Protein AF-A0A7X1GNA6-F1 (afdb_monomer)

Structure (mmCIF, N/CA/C/O backbone):
data_AF-A0A7X1GNA6-F1
#
_entry.id   AF-A0A7X1GNA6-F1
#
loop_
_atom_site.group_PDB
_atom_site.id
_atom_site.type_symbol
_atom_site.label_atom_id
_atom_site.label_alt_id
_atom_site.label_comp_id
_atom_site.label_asym_id
_atom_site.label_entity_id
_atom_site.label_seq_id
_atom_site.pdbx_PDB_ins_code
_atom_site.Cartn_x
_atom_site.Ca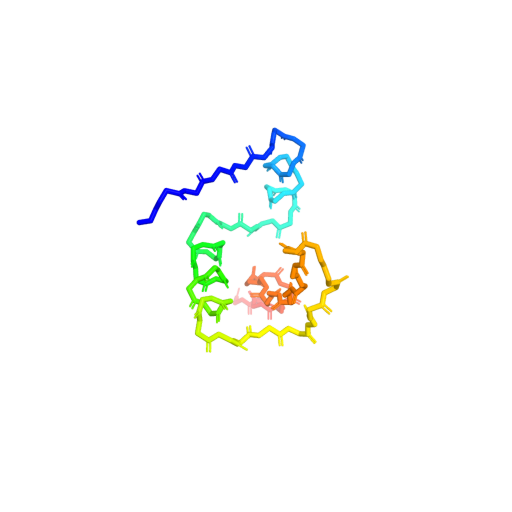rtn_y
_atom_site.Cartn_z
_atom_site.occupancy
_atom_site.B_iso_or_equiv
_atom_site.auth_seq_id
_atom_site.auth_comp_id
_atom_site.auth_asym_id
_atom_site.auth_atom_id
_atom_site.pdbx_PDB_model_num
ATOM 1 N N . MET A 1 1 ? -11.826 9.015 -7.022 1.00 82.50 1 MET A N 1
ATOM 2 C CA . MET A 1 1 ? -11.235 9.192 -5.675 1.00 82.50 1 MET A CA 1
ATOM 3 C C . MET A 1 1 ? -10.014 10.088 -5.781 1.00 82.50 1 MET A C 1
ATOM 5 O O . MET A 1 1 ? -9.198 9.858 -6.666 1.00 82.50 1 MET A O 1
ATOM 9 N N . ARG A 1 2 ? -9.895 11.107 -4.924 1.00 91.81 2 ARG A N 1
ATOM 10 C CA . ARG A 1 2 ? -8.680 11.931 -4.843 1.00 91.81 2 ARG A CA 1
ATOM 11 C C . ARG A 1 2 ? -7.687 11.233 -3.916 1.00 91.81 2 ARG A C 1
ATOM 13 O O . ARG A 1 2 ? -8.054 10.892 -2.798 1.00 91.81 2 ARG A O 1
ATOM 20 N N . ILE A 1 3 ? -6.473 10.984 -4.399 1.00 92.94 3 ILE A N 1
ATOM 21 C CA . ILE A 1 3 ? -5.411 10.298 -3.654 1.00 92.94 3 ILE A CA 1
ATOM 22 C C . ILE A 1 3 ? -4.253 11.274 -3.524 1.00 92.94 3 ILE A C 1
ATOM 24 O O . ILE A 1 3 ? -3.752 11.780 -4.529 1.00 92.94 3 ILE A O 1
ATOM 28 N N . PHE A 1 4 ? -3.825 11.517 -2.293 1.00 95.00 4 PHE A N 1
ATOM 29 C CA . PHE A 1 4 ? -2.672 12.352 -1.993 1.00 95.00 4 PHE A CA 1
ATOM 30 C C . PHE A 1 4 ? -1.532 11.464 -1.510 1.00 95.00 4 PHE A C 1
ATOM 32 O O . PHE A 1 4 ? -1.748 10.503 -0.774 1.00 95.00 4 PHE A O 1
ATOM 39 N N . LYS A 1 5 ? -0.314 11.780 -1.941 1.00 94.56 5 LYS A N 1
ATOM 40 C CA . LYS A 1 5 ? 0.898 11.059 -1.558 1.00 94.56 5 LYS A CA 1
ATOM 41 C C . LYS A 1 5 ? 1.967 12.052 -1.134 1.00 94.56 5 LYS A C 1
ATOM 43 O O . LYS A 1 5 ? 2.124 13.102 -1.753 1.00 94.56 5 LYS A O 1
ATOM 48 N N . TYR A 1 6 ? 2.732 11.703 -0.106 1.00 97.06 6 TYR A N 1
ATOM 49 C CA . TYR A 1 6 ? 3.929 12.458 0.248 1.00 97.06 6 TYR A CA 1
ATOM 50 C C . TYR A 1 6 ? 5.032 12.230 -0.793 1.00 97.06 6 TYR A C 1
ATOM 52 O O . TYR A 1 6 ? 5.170 11.139 -1.350 1.00 97.06 6 TYR A O 1
ATOM 60 N N . LYS A 1 7 ? 5.883 13.238 -1.014 1.00 96.88 7 LYS A N 1
ATOM 61 C CA . LYS A 1 7 ? 7.033 13.141 -1.933 1.00 96.88 7 LYS A CA 1
ATOM 62 C C . LYS A 1 7 ? 7.999 12.012 -1.545 1.00 96.88 7 LYS A C 1
ATOM 64 O O . LYS A 1 7 ? 8.583 11.364 -2.410 1.00 96.88 7 LYS A O 1
ATOM 69 N N . THR A 1 8 ? 8.169 11.767 -0.245 1.00 97.56 8 THR A N 1
ATOM 70 C CA . THR A 1 8 ? 8.974 10.658 0.293 1.00 97.56 8 THR A CA 1
ATOM 71 C C . THR A 1 8 ? 8.362 9.302 -0.046 1.00 97.56 8 THR A C 1
ATOM 73 O O . THR A 1 8 ? 9.075 8.415 -0.514 1.00 97.56 8 THR A O 1
ATOM 76 N N . PHE A 1 9 ? 7.041 9.174 0.098 1.00 95.88 9 PHE A N 1
ATOM 77 C CA . PHE A 1 9 ? 6.305 7.972 -0.282 1.00 95.88 9 PHE A CA 1
ATOM 78 C C . PHE A 1 9 ? 6.418 7.696 -1.782 1.00 95.88 9 PHE A C 1
ATOM 80 O O . PHE A 1 9 ? 6.707 6.573 -2.172 1.00 95.88 9 PHE A O 1
ATOM 87 N N . GLU A 1 10 ? 6.276 8.713 -2.635 1.00 95.62 10 GLU A N 1
ATOM 88 C CA . GLU A 1 10 ? 6.421 8.534 -4.083 1.00 95.62 10 GLU A CA 1
ATOM 89 C C . GLU A 1 10 ? 7.817 8.032 -4.477 1.00 95.62 10 GLU A C 1
ATOM 91 O O . GLU A 1 10 ? 7.939 7.124 -5.301 1.00 95.62 10 GLU A O 1
ATOM 96 N N . LYS A 1 11 ? 8.876 8.592 -3.877 1.00 96.00 11 LYS A N 1
ATOM 97 C CA . LYS A 1 11 ? 10.248 8.113 -4.103 1.00 96.00 11 LYS A CA 1
ATOM 98 C C . LYS A 1 11 ? 10.411 6.652 -3.682 1.00 96.00 11 LYS A C 1
ATOM 100 O O . LYS A 1 11 ? 11.075 5.895 -4.383 1.00 96.00 11 LYS A O 1
ATOM 105 N N . TRP A 1 12 ? 9.826 6.262 -2.550 1.00 95.06 12 TRP A N 1
ATOM 106 C CA . TRP A 1 12 ? 9.852 4.878 -2.081 1.00 95.06 12 TRP A CA 1
ATOM 107 C C . TRP A 1 12 ? 9.055 3.943 -3.001 1.00 95.06 12 TRP A C 1
ATOM 109 O O . TRP A 1 12 ? 9.587 2.916 -3.412 1.00 95.06 12 TRP A O 1
ATOM 119 N N . ALA A 1 13 ? 7.842 4.328 -3.401 1.00 92.81 13 ALA A N 1
ATOM 120 C CA . ALA A 1 13 ? 6.972 3.535 -4.269 1.00 92.81 13 ALA A CA 1
ATOM 121 C C . ALA A 1 13 ? 7.645 3.228 -5.615 1.00 92.81 13 ALA A C 1
ATOM 123 O O . ALA A 1 13 ? 7.676 2.074 -6.036 1.00 92.81 13 ALA A O 1
ATOM 124 N N . LYS A 1 14 ? 8.295 4.230 -6.227 1.00 91.50 14 LYS A N 1
ATOM 125 C CA . LYS A 1 14 ? 9.089 4.042 -7.455 1.00 91.50 14 LYS A CA 1
ATOM 126 C C . LYS A 1 14 ? 10.214 3.016 -7.277 1.00 91.50 14 LYS A C 1
ATOM 128 O O . LYS A 1 14 ? 10.421 2.198 -8.161 1.00 91.50 14 LYS A O 1
ATOM 133 N N . LYS A 1 15 ? 10.914 3.020 -6.133 1.00 91.62 15 LYS A N 1
ATOM 134 C CA . LYS A 1 15 ? 11.971 2.032 -5.828 1.00 91.62 15 LYS A CA 1
ATOM 135 C C . LYS A 1 15 ? 11.437 0.615 -5.620 1.00 91.62 15 LYS A C 1
ATOM 137 O O . LYS A 1 15 ? 12.200 -0.332 -5.755 1.00 91.62 15 LYS A O 1
ATOM 142 N N . GLN A 1 16 ? 10.169 0.472 -5.240 1.00 90.62 16 GLN A N 1
ATOM 143 C CA . GLN A 1 16 ? 9.525 -0.829 -5.069 1.00 90.62 16 GLN A CA 1
ATOM 144 C C . GLN A 1 16 ? 8.808 -1.305 -6.338 1.00 90.62 16 GLN A C 1
ATOM 146 O O . GLN A 1 16 ? 8.133 -2.324 -6.277 1.00 90.62 16 GLN A O 1
ATOM 151 N N . SER A 1 17 ? 8.924 -0.585 -7.461 1.00 90.44 17 SER A N 1
ATOM 152 C CA . SER A 1 17 ? 8.142 -0.845 -8.679 1.00 90.44 17 SER A CA 1
A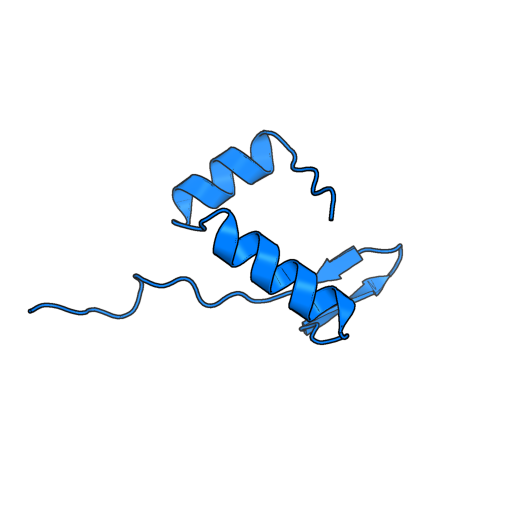TOM 153 C C . SER A 1 17 ? 6.626 -0.829 -8.437 1.00 90.44 17 SER A C 1
ATOM 155 O O . SER A 1 17 ? 5.870 -1.498 -9.129 1.00 90.44 17 SER A O 1
AT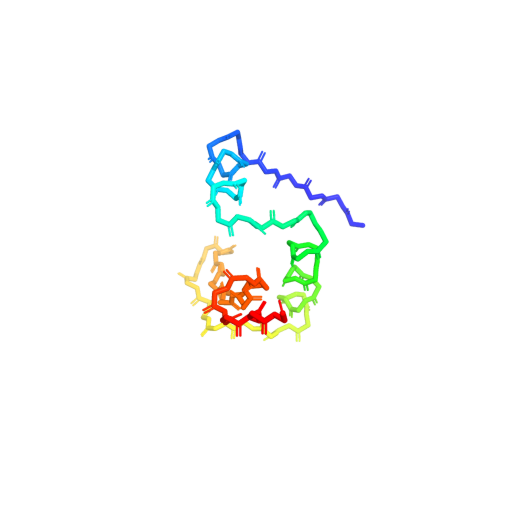OM 157 N N . MET A 1 18 ? 6.160 -0.050 -7.455 1.00 91.62 18 MET A N 1
ATOM 158 C CA . MET A 1 18 ? 4.734 0.118 -7.186 1.00 91.62 18 MET A CA 1
ATOM 159 C C . MET A 1 18 ? 4.153 1.154 -8.146 1.00 91.62 18 MET A C 1
ATOM 161 O O . MET A 1 18 ? 4.495 2.342 -8.072 1.00 91.62 18 MET A O 1
ATOM 165 N N . SER A 1 19 ? 3.264 0.714 -9.034 1.00 90.94 19 SER A N 1
ATOM 166 C CA . SER A 1 19 ? 2.579 1.606 -9.965 1.00 90.94 19 SER A CA 1
ATOM 167 C C . SER A 1 19 ? 1.477 2.412 -9.263 1.00 90.94 19 SER A C 1
ATOM 169 O O . SER A 1 19 ? 1.015 2.091 -8.164 1.00 90.94 19 SER A O 1
ATOM 171 N N . ASN A 1 20 ? 1.008 3.481 -9.915 1.00 91.94 20 ASN A N 1
ATOM 172 C CA . ASN A 1 20 ? -0.153 4.222 -9.416 1.00 91.94 20 ASN A CA 1
ATOM 173 C C . ASN A 1 20 ? -1.425 3.355 -9.405 1.00 91.94 20 ASN A C 1
ATOM 175 O O . ASN A 1 20 ? -2.315 3.612 -8.596 1.00 91.94 20 ASN A O 1
ATOM 179 N N . ASP A 1 21 ? -1.529 2.358 -10.285 1.00 92.00 21 ASP A N 1
ATOM 180 C CA . ASP A 1 21 ? -2.706 1.494 -10.362 1.00 92.00 21 ASP A CA 1
ATOM 181 C C . ASP A 1 21 ? -2.707 0.438 -9.253 1.00 92.00 21 ASP A C 1
ATOM 183 O O . ASP A 1 21 ? -3.758 0.210 -8.651 1.00 92.00 21 ASP A O 1
ATOM 187 N N . ASP A 1 22 ? -1.536 -0.078 -8.863 1.00 92.06 22 ASP A N 1
ATOM 188 C CA . ASP A 1 22 ? -1.389 -0.910 -7.658 1.00 92.06 22 ASP A CA 1
ATOM 189 C C . ASP A 1 22 ? -1.851 -0.155 -6.409 1.00 92.06 22 ASP A C 1
ATOM 191 O O . ASP A 1 22 ? -2.606 -0.681 -5.588 1.00 92.06 22 ASP A O 1
ATOM 195 N N . LEU A 1 23 ? -1.456 1.118 -6.288 1.00 92.94 23 LEU A N 1
ATOM 196 C CA . LEU A 1 23 ? -1.868 1.967 -5.173 1.00 92.94 23 LEU A CA 1
ATOM 197 C C . LEU A 1 23 ? -3.382 2.219 -5.178 1.00 92.94 23 LEU A C 1
ATOM 199 O O . LEU A 1 23 ? -4.026 2.113 -4.134 1.00 92.94 23 LEU A O 1
ATOM 203 N N . LYS A 1 24 ? -3.976 2.532 -6.337 1.00 94.75 24 LYS A N 1
ATOM 204 C CA . LYS A 1 24 ? -5.435 2.717 -6.453 1.00 94.75 24 LYS A CA 1
ATOM 205 C C . LYS A 1 24 ? -6.187 1.446 -6.069 1.00 94.75 24 LYS A C 1
ATOM 207 O O . LYS A 1 24 ? -7.173 1.536 -5.338 1.00 94.75 24 LYS A O 1
ATOM 212 N N . LYS A 1 25 ? -5.721 0.285 -6.537 1.00 94.06 25 LYS A N 1
ATOM 213 C CA . LYS A 1 25 ? -6.307 -1.017 -6.206 1.00 94.06 25 LYS A CA 1
ATOM 214 C C . LYS A 1 25 ? -6.232 -1.277 -4.703 1.00 94.06 25 LYS A C 1
ATO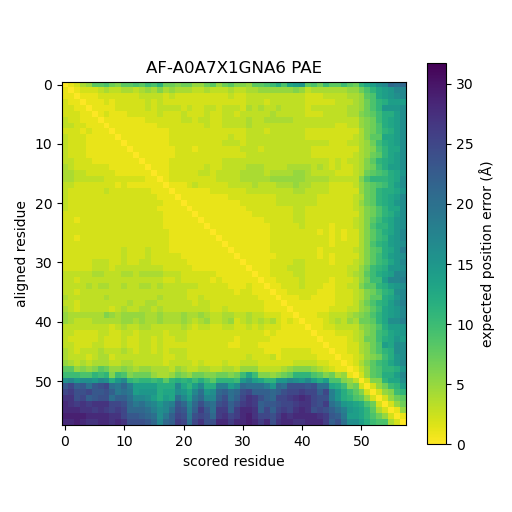M 216 O O . LYS A 1 25 ? -7.255 -1.581 -4.096 1.00 94.06 25 LYS A O 1
ATOM 221 N N . ALA A 1 26 ? -5.069 -1.060 -4.093 1.00 94.50 26 ALA A N 1
ATOM 222 C CA . ALA A 1 26 ? -4.894 -1.214 -2.653 1.00 94.50 26 ALA A CA 1
ATOM 223 C C . ALA A 1 26 ? -5.836 -0.305 -1.849 1.00 94.50 26 ALA A C 1
ATOM 225 O O . ALA A 1 26 ? -6.427 -0.751 -0.869 1.00 94.50 26 ALA A O 1
ATOM 226 N N . ILE A 1 27 ? -6.037 0.945 -2.275 1.00 95.00 27 ILE A N 1
ATOM 227 C CA . ILE A 1 27 ? -6.973 1.853 -1.597 1.00 95.00 27 ILE A CA 1
ATOM 228 C C . ILE A 1 27 ? -8.424 1.393 -1.784 1.00 95.00 27 ILE A C 1
ATOM 230 O O . ILE A 1 27 ? -9.186 1.413 -0.822 1.00 95.00 27 ILE A O 1
ATOM 234 N N . ALA A 1 28 ? -8.809 0.933 -2.978 1.00 95.62 28 ALA A N 1
ATOM 235 C CA . ALA A 1 28 ? -10.147 0.388 -3.208 1.00 95.62 28 ALA A CA 1
ATOM 236 C C . ALA A 1 28 ? -10.422 -0.855 -2.339 1.00 95.62 28 ALA A C 1
ATOM 238 O O . ALA A 1 28 ? -11.537 -1.041 -1.857 1.00 95.62 28 ALA A O 1
ATOM 239 N N . GLU A 1 29 ? -9.409 -1.690 -2.103 1.00 95.56 29 GLU A N 1
ATOM 240 C CA . GLU A 1 29 ? -9.480 -2.815 -1.168 1.00 95.56 29 GLU A CA 1
ATOM 241 C C . GLU A 1 29 ? -9.628 -2.339 0.285 1.00 95.56 29 GLU A C 1
ATOM 243 O O . GLU A 1 29 ? -10.522 -2.811 0.987 1.00 95.56 29 GLU A O 1
ATOM 248 N N . ILE A 1 30 ? -8.830 -1.355 0.717 1.00 95.56 30 ILE A N 1
ATOM 249 C CA . ILE A 1 30 ? -8.945 -0.749 2.055 1.00 95.56 30 ILE A CA 1
ATOM 250 C C . ILE A 1 30 ? -10.356 -0.185 2.279 1.00 95.56 30 ILE A C 1
ATOM 252 O O . ILE A 1 30 ? -10.950 -0.422 3.327 1.00 95.56 30 ILE A O 1
ATOM 256 N N . GLN A 1 31 ? -10.931 0.499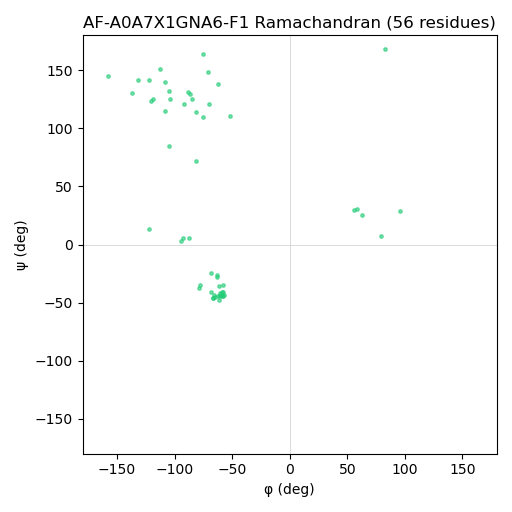 1.286 1.00 94.31 31 GLN A N 1
ATOM 257 C CA . GLN A 1 31 ? -12.296 1.039 1.357 1.00 94.31 31 GLN A CA 1
ATOM 258 C C . GLN A 1 31 ? -13.374 -0.043 1.498 1.00 94.31 31 GLN A C 1
ATOM 260 O O . GLN A 1 31 ? -14.437 0.226 2.048 1.00 94.31 31 GLN A O 1
ATOM 265 N N . LYS A 1 32 ? -13.101 -1.264 1.028 1.00 95.69 32 LYS A N 1
ATOM 266 C CA . LYS A 1 32 ? -13.972 -2.437 1.194 1.00 95.69 32 LYS A CA 1
ATOM 267 C C . LYS A 1 32 ? -13.708 -3.199 2.500 1.00 95.69 32 LYS A C 1
ATOM 269 O O . LYS A 1 32 ? -14.266 -4.273 2.692 1.00 95.69 32 LYS A O 1
ATOM 274 N N . GLY A 1 33 ? -12.838 -2.686 3.372 1.00 95.19 33 GLY A N 1
ATOM 275 C CA . GLY A 1 33 ? -12.443 -3.346 4.618 1.00 95.19 33 GLY A CA 1
ATOM 276 C C . GLY A 1 33 ? -11.402 -4.455 4.443 1.00 95.19 33 GLY A C 1
ATOM 277 O O . GLY A 1 33 ? -11.077 -5.139 5.409 1.00 95.19 33 GLY A O 1
ATOM 278 N N . LEU A 1 34 ? -10.834 -4.629 3.243 1.00 96.06 34 LEU A N 1
ATOM 279 C CA . LEU A 1 34 ? -9.786 -5.618 2.975 1.00 96.06 34 LEU A CA 1
ATOM 280 C C . LEU A 1 34 ? -8.423 -5.076 3.418 1.00 96.06 34 LEU A C 1
ATOM 282 O O . LEU A 1 34 ? -7.573 -4.720 2.594 1.00 96.06 34 LEU A O 1
ATOM 286 N N . ILE A 1 35 ? -8.230 -5.008 4.731 1.00 96.31 35 ILE A N 1
ATOM 287 C CA . ILE A 1 35 ? -7.029 -4.496 5.399 1.00 96.31 35 ILE A CA 1
ATOM 288 C C . ILE A 1 35 ? -6.281 -5.624 6.116 1.00 96.31 35 ILE A C 1
ATOM 290 O O . ILE A 1 35 ? -6.895 -6.579 6.579 1.00 96.31 35 ILE A O 1
ATOM 294 N N . ASP 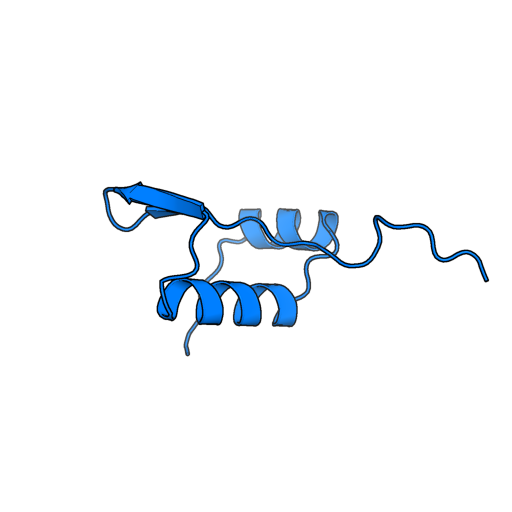A 1 36 ? -4.959 -5.502 6.254 1.00 96.31 36 ASP A N 1
ATOM 295 C CA . ASP A 1 36 ? -4.190 -6.417 7.112 1.00 96.31 36 ASP A CA 1
ATOM 296 C C . ASP A 1 36 ? -4.332 -6.043 8.589 1.00 96.31 36 ASP A C 1
ATOM 298 O O . ASP A 1 36 ? -4.335 -6.913 9.454 1.00 96.31 36 ASP A O 1
ATOM 302 N N . ALA A 1 37 ? -4.370 -4.740 8.889 1.00 96.94 37 ALA A N 1
ATOM 303 C CA . ALA A 1 37 ? -4.594 -4.239 10.241 1.00 96.94 37 ALA A CA 1
ATOM 304 C C . ALA A 1 37 ? -5.128 -2.803 10.230 1.00 96.94 37 ALA A C 1
ATOM 306 O O . ALA A 1 37 ? -4.701 -1.977 9.419 1.00 96.94 37 ALA A O 1
ATOM 307 N N . ASN A 1 38 ? -5.998 -2.496 11.189 1.00 96.44 38 ASN A N 1
ATOM 308 C CA . ASN A 1 38 ? -6.292 -1.131 11.611 1.00 96.44 38 ASN A CA 1
ATOM 309 C C . ASN A 1 38 ? -5.345 -0.788 12.770 1.00 96.44 38 ASN A C 1
ATOM 311 O O . ASN A 1 38 ? -5.329 -1.497 13.773 1.00 96.44 38 ASN A O 1
ATOM 315 N N . LEU A 1 39 ? -4.530 0.253 12.613 1.00 97.25 39 LEU A N 1
ATOM 316 C CA . LEU A 1 39 ? -3.544 0.676 13.613 1.00 97.25 39 LEU A CA 1
ATOM 317 C C . LEU A 1 39 ? -4.081 1.782 14.542 1.00 97.25 39 LEU A C 1
ATOM 319 O O . LEU A 1 39 ? -3.342 2.270 15.392 1.00 97.25 39 LEU A O 1
ATOM 323 N N . GLY A 1 40 ? -5.353 2.173 14.395 1.00 95.81 40 GLY A N 1
ATOM 324 C CA . GLY A 1 40 ? -5.961 3.289 15.119 1.00 95.81 40 GLY A CA 1
ATOM 325 C C . GLY A 1 40 ? -5.663 4.646 14.474 1.00 95.81 40 GLY A C 1
ATOM 326 O O . GLY A 1 40 ? -4.861 4.754 13.549 1.00 95.81 40 GLY A O 1
ATOM 327 N N . GLY A 1 41 ? -6.358 5.700 14.916 1.00 96.44 41 GLY A N 1
ATOM 328 C CA . GLY A 1 41 ? -6.105 7.074 14.451 1.00 96.44 41 GLY A CA 1
ATOM 329 C C . GLY A 1 41 ? -6.246 7.284 12.936 1.00 96.44 41 GLY A C 1
ATOM 330 O O . GLY A 1 41 ? -5.544 8.116 12.372 1.00 96.44 41 GLY A O 1
ATOM 331 N N . ASN A 1 42 ? -7.123 6.523 12.269 1.00 94.25 42 ASN A N 1
ATOM 332 C CA . ASN A 1 42 ? -7.275 6.492 10.805 1.00 94.25 42 ASN A CA 1
ATOM 333 C C . ASN A 1 42 ? -6.035 5.992 10.037 1.00 94.25 42 ASN A C 1
ATOM 335 O O . ASN A 1 42 ? -5.862 6.310 8.858 1.00 94.25 42 ASN A O 1
ATOM 339 N N . VAL A 1 43 ? -5.189 5.181 10.678 1.00 96.12 43 VAL A N 1
ATOM 340 C CA . VAL A 1 43 ? -4.014 4.559 10.061 1.00 96.12 43 VAL A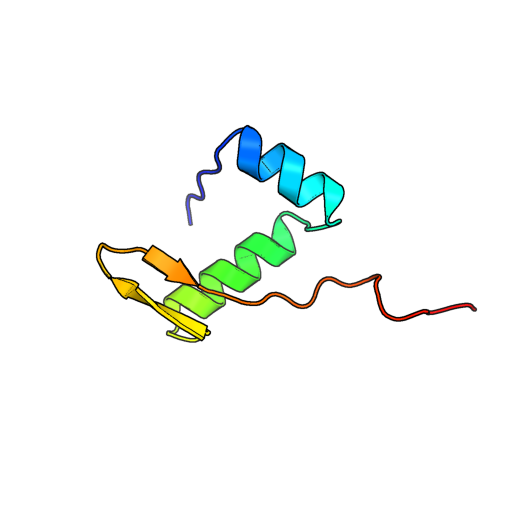 CA 1
ATOM 341 C C . VAL A 1 43 ? -4.294 3.085 9.770 1.00 96.12 43 VAL A C 1
ATOM 343 O O . VAL A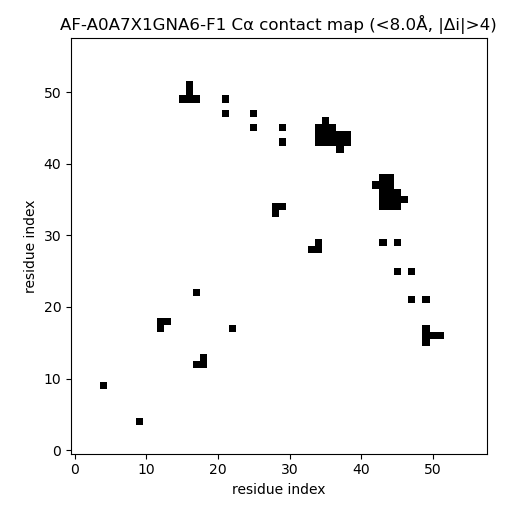 1 43 ? -4.637 2.308 10.658 1.00 96.12 43 VAL A O 1
ATOM 346 N N . TYR A 1 44 ? -4.099 2.681 8.516 1.00 96.00 44 TYR A N 1
ATOM 347 C CA . TYR A 1 44 ? -4.365 1.321 8.046 1.00 96.00 44 TYR A CA 1
ATOM 348 C C . TYR A 1 44 ? -3.107 0.703 7.443 1.00 96.00 44 TYR A C 1
ATOM 350 O O . TYR A 1 44 ? -2.341 1.371 6.746 1.00 96.00 44 TYR A O 1
ATOM 358 N N . LYS A 1 45 ? -2.908 -0.594 7.687 1.00 95.94 45 LYS A N 1
ATOM 359 C CA . LYS A 1 45 ? -1.836 -1.389 7.085 1.00 95.94 45 LYS A CA 1
ATOM 360 C C . LYS A 1 45 ? -2.409 -2.293 5.999 1.00 95.94 45 LYS A C 1
ATOM 362 O O . LYS A 1 45 ? -3.385 -3.006 6.235 1.00 95.94 45 LYS A O 1
ATOM 367 N N . LYS A 1 46 ? -1.753 -2.295 4.838 1.00 94.44 46 LYS A N 1
ATOM 368 C CA . LYS A 1 46 ? -2.057 -3.174 3.709 1.00 94.44 46 LYS A CA 1
ATOM 369 C C . LYS A 1 46 ? -0.771 -3.724 3.099 1.00 94.44 46 LYS A C 1
ATOM 371 O O . LYS A 1 46 ? 0.149 -2.963 2.800 1.00 94.44 46 LYS A O 1
ATOM 376 N N . ARG A 1 47 ? -0.714 -5.036 2.899 1.00 92.31 47 ARG A N 1
ATOM 377 C CA . ARG A 1 47 ? 0.296 -5.735 2.113 1.00 92.31 47 ARG A CA 1
ATOM 378 C C . ARG A 1 47 ? -0.170 -5.778 0.668 1.00 92.31 47 ARG A C 1
ATOM 380 O O . ARG A 1 47 ? -1.310 -6.126 0.374 1.00 92.31 47 ARG A O 1
ATOM 387 N N . ILE A 1 48 ? 0.734 -5.404 -0.225 1.00 89.31 48 ILE A N 1
ATOM 388 C CA . ILE A 1 48 ? 0.497 -5.374 -1.662 1.00 89.31 48 ILE A CA 1
ATOM 389 C C . ILE A 1 48 ? 1.528 -6.307 -2.286 1.00 89.31 48 ILE A C 1
ATOM 391 O O . ILE A 1 48 ? 2.728 -6.138 -2.065 1.00 89.31 48 ILE A O 1
ATOM 395 N N . GLY A 1 49 ? 1.060 -7.303 -3.034 1.00 86.12 49 GLY A N 1
ATOM 396 C CA . GLY A 1 49 ? 1.925 -8.102 -3.892 1.00 86.12 49 GLY A CA 1
ATOM 397 C C . GLY A 1 49 ? 2.283 -7.275 -5.117 1.00 86.12 49 GLY A C 1
ATOM 398 O O . GLY A 1 49 ? 1.413 -7.001 -5.936 1.00 86.12 49 GLY A O 1
ATOM 399 N N . LEU A 1 50 ? 3.536 -6.840 -5.218 1.00 80.62 50 LEU A N 1
ATOM 400 C CA . LEU A 1 50 ? 4.025 -6.130 -6.395 1.00 80.62 50 LEU A CA 1
ATOM 401 C C . LEU A 1 50 ? 4.489 -7.165 -7.421 1.00 80.62 50 LEU A C 1
ATOM 403 O O . LEU A 1 50 ? 5.231 -8.091 -7.081 1.00 80.62 50 LEU A O 1
ATOM 407 N N . HIS A 1 51 ? 4.011 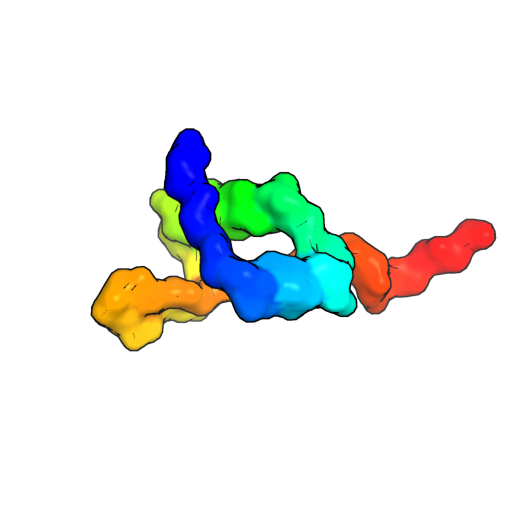-7.029 -8.657 1.00 64.56 51 HIS A N 1
ATOM 408 C CA . HIS A 1 51 ? 4.505 -7.817 -9.780 1.00 64.56 51 HIS A CA 1
ATOM 409 C C . HIS A 1 51 ? 6.002 -7.477 -9.975 1.00 64.56 51 HIS A C 1
ATOM 411 O O . HIS A 1 51 ? 6.386 -6.322 -9.820 1.00 64.56 51 HIS A O 1
ATOM 417 N N . ASP A 1 52 ? 6.834 -8.494 -10.228 1.00 54.28 52 ASP A N 1
ATOM 418 C CA . ASP A 1 52 ? 8.310 -8.464 -10.388 1.00 54.28 52 ASP A CA 1
ATOM 419 C C . ASP A 1 52 ? 9.215 -8.782 -9.179 1.00 54.28 52 ASP A C 1
ATOM 421 O O . ASP A 1 52 ? 10.388 -8.411 -9.142 1.00 54.28 52 ASP A O 1
ATOM 425 N N . LYS A 1 53 ? 8.749 -9.605 -8.232 1.00 54.72 53 LYS A N 1
ATOM 426 C CA . LYS A 1 53 ? 9.662 -10.435 -7.403 1.00 54.72 53 LYS A CA 1
ATOM 427 C C . LYS A 1 53 ? 9.404 -11.944 -7.482 1.00 54.72 53 LYS A C 1
ATOM 429 O O . LYS A 1 53 ? 9.954 -12.707 -6.695 1.00 54.72 53 LYS A O 1
ATOM 434 N N . GLY A 1 54 ? 8.607 -12.377 -8.458 1.00 46.84 54 GLY A N 1
ATOM 435 C CA . GLY A 1 54 ? 8.565 -13.761 -8.925 1.00 46.84 54 GLY A CA 1
ATOM 436 C C . GLY A 1 54 ? 9.211 -13.815 -10.304 1.00 46.84 54 GLY A C 1
ATOM 437 O O . GLY A 1 54 ? 8.711 -13.184 -11.228 1.00 46.84 54 GLY A O 1
ATOM 438 N N . TYR A 1 55 ? 10.344 -14.504 -10.429 1.00 49.12 55 TYR A N 1
ATOM 439 C CA . TYR A 1 55 ? 11.065 -14.688 -11.686 1.00 49.12 55 TYR A CA 1
ATOM 440 C C . TYR A 1 55 ? 10.138 -15.222 -12.790 1.00 49.12 55 TYR A C 1
ATOM 442 O O . TYR A 1 55 ? 9.787 -16.397 -12.778 1.00 49.12 55 TYR A O 1
ATOM 450 N N . TYR A 1 56 ? 9.828 -14.402 -13.792 1.00 45.59 56 TYR A N 1
ATOM 451 C CA . TYR A 1 56 ? 9.514 -14.901 -15.128 1.00 45.59 56 TYR A CA 1
ATOM 452 C C . TYR A 1 56 ? 10.719 -14.618 -16.021 1.00 45.59 56 TYR A C 1
ATOM 454 O O . TYR A 1 56 ? 10.793 -13.602 -16.706 1.00 45.59 56 TYR A O 1
ATOM 462 N N . LYS A 1 57 ? 11.693 -15.536 -15.983 1.00 44.34 57 LYS A N 1
ATOM 463 C CA . LYS A 1 57 ? 12.553 -15.763 -17.145 1.00 44.34 57 LYS A CA 1
ATOM 464 C C . LYS A 1 57 ? 11.675 -16.422 -18.207 1.00 44.34 57 LYS A C 1
ATOM 466 O O . LYS A 1 57 ? 11.118 -17.489 -17.950 1.00 44.34 57 LYS A O 1
ATOM 471 N N . LYS A 1 58 ? 11.551 -15.782 -19.362 1.00 39.84 58 LYS A N 1
ATOM 472 C CA . LYS A 1 58 ? 11.257 -16.463 -20.618 1.00 39.84 58 LYS A CA 1
ATOM 473 C C . LYS A 1 58 ? 12.515 -16.404 -21.466 1.00 39.84 58 LYS A C 1
ATOM 475 O O . LYS A 1 58 ? 13.198 -15.359 -21.381 1.00 39.84 58 LYS A O 1
#

Solvent-accessible surface area (backbone atoms only — not comparable to full-atom values): 3931 Å² total; per-residue (Å²): 135,92,82,86,77,55,73,68,53,52,58,50,33,58,75,63,61,50,48,75,64,59,51,51,51,53,50,56,34,44,77,72,67,62,54,76,41,79,74,54,95,93,40,72,42,73,87,74,89,58,82,84,82,66,91,77,84,128

Radius of gyration: 13.04 Å; Cα contacts (8 Å, |Δi|>4): 34; chains: 1; bounding box: 26×30×36 Å

Sequence (58 aa):
MRIFKYKTFEKWAKKQSMSNDDLKKAIAEIQKGLIDANLGGNVYKKRIGLHDKGYYKK

Mean predicted aligned error: 5.69 Å

Foldseek 3Di:
DDDDDDPVRVVVCVVVVNDPVQVVVQVVCVVVVVFPDDPDPPDTHHDGDHPDPDDDDD

pLDDT: mean 87.68, std 15.67, range [39.84, 97.56]

Secondary structure (DSSP, 8-state):
------HHHHHHHHHTT--HHHHHHHHHHHHTT--SEEEETTEEE-----TTSS----